Protein AF-A0A077WTU3-F1 (afdb_monomer_lite)

Structure (mmCIF, N/CA/C/O backbone):
data_AF-A0A077WTU3-F1
#
_entry.id   AF-A0A077WTU3-F1
#
loop_
_atom_site.group_PDB
_atom_site.id
_atom_site.type_symbol
_atom_site.label_atom_id
_atom_site.label_alt_id
_atom_site.label_comp_id
_atom_site.label_asym_id
_atom_site.label_entity_id
_atom_site.label_seq_id
_atom_site.pdbx_PDB_ins_code
_atom_site.Cartn_x
_atom_site.Cartn_y
_atom_site.Cartn_z
_atom_site.occupancy
_atom_site.B_iso_or_equiv
_atom_site.auth_seq_id
_atom_site.auth_comp_id
_atom_site.auth_asym_id
_atom_site.auth_atom_id
_atom_site.pdbx_PDB_model_num
ATOM 1 N N . MET A 1 1 ? -2.342 6.480 -42.830 1.00 43.94 1 MET A N 1
ATOM 2 C CA . MET A 1 1 ? -1.397 6.776 -41.730 1.00 43.94 1 MET A CA 1
ATOM 3 C C . MET A 1 1 ? -1.145 5.482 -40.971 1.00 43.94 1 MET A C 1
ATOM 5 O O . MET A 1 1 ? -2.032 5.030 -40.263 1.00 43.94 1 MET A O 1
ATOM 9 N N . SER A 1 2 ? -0.005 4.825 -41.195 1.00 54.41 2 SER A N 1
ATOM 10 C CA . SER A 1 2 ? 0.305 3.543 -40.547 1.00 54.41 2 SER A CA 1
ATOM 11 C C . SER A 1 2 ? 0.684 3.777 -39.085 1.00 54.41 2 SER A C 1
ATOM 13 O O . SER A 1 2 ? 1.668 4.463 -38.807 1.00 54.41 2 SER A O 1
ATOM 15 N N . LEU A 1 3 ? -0.105 3.230 -38.160 1.00 57.56 3 LEU A N 1
ATOM 16 C CA . LEU A 1 3 ? 0.171 3.281 -36.726 1.00 57.56 3 LEU A CA 1
ATOM 17 C C . LEU A 1 3 ? 1.366 2.369 -36.426 1.00 57.56 3 LEU A C 1
ATOM 19 O O . LEU A 1 3 ? 1.263 1.147 -36.472 1.00 57.56 3 LEU A O 1
ATOM 23 N N . PHE A 1 4 ? 2.525 2.971 -36.178 1.00 65.00 4 PHE A N 1
ATOM 24 C CA . PHE A 1 4 ? 3.709 2.260 -35.713 1.00 65.00 4 PHE A CA 1
ATOM 25 C C . PHE A 1 4 ? 3.570 2.020 -34.207 1.00 65.00 4 PHE A C 1
ATOM 27 O O . PHE A 1 4 ? 3.532 2.980 -33.440 1.00 65.00 4 PHE A O 1
ATOM 34 N N . SER A 1 5 ? 3.472 0.756 -33.791 1.00 71.25 5 SER A N 1
ATOM 35 C CA . SER A 1 5 ? 3.460 0.374 -32.377 1.00 71.25 5 SER A CA 1
ATOM 36 C C . SER A 1 5 ? 4.864 -0.040 -31.954 1.00 71.25 5 SER A C 1
ATOM 38 O O . SER A 1 5 ? 5.434 -0.969 -32.524 1.00 71.25 5 SER A O 1
ATOM 40 N N . VAL A 1 6 ? 5.423 0.649 -30.961 1.00 79.06 6 VAL A N 1
ATOM 41 C CA . VAL A 1 6 ? 6.730 0.309 -30.388 1.00 79.06 6 VAL A CA 1
ATOM 42 C C . VAL A 1 6 ? 6.530 -0.783 -29.334 1.00 79.06 6 VAL A C 1
ATOM 44 O O . VAL A 1 6 ? 5.733 -0.575 -28.418 1.00 79.06 6 VAL A O 1
ATOM 47 N N . PRO A 1 7 ? 7.212 -1.937 -29.431 1.00 86.25 7 PRO A N 1
ATOM 48 C CA . PRO A 1 7 ? 7.103 -2.977 -28.417 1.00 86.25 7 PRO A CA 1
ATOM 49 C C . PRO A 1 7 ? 7.772 -2.539 -27.111 1.00 86.25 7 PRO A C 1
ATOM 51 O O . PRO A 1 7 ? 8.834 -1.915 -27.117 1.00 86.25 7 PRO A O 1
ATOM 54 N N . THR A 1 8 ? 7.164 -2.880 -25.980 1.00 88.44 8 THR A N 1
ATOM 55 C CA . THR A 1 8 ? 7.734 -2.663 -24.647 1.00 88.44 8 THR A CA 1
ATOM 56 C C . THR A 1 8 ? 8.469 -3.915 -24.170 1.00 88.44 8 THR A C 1
ATOM 58 O O . THR A 1 8 ? 8.041 -5.041 -24.421 1.00 88.44 8 THR A O 1
ATOM 61 N N . CYS A 1 9 ? 9.605 -3.732 -23.495 1.00 88.62 9 CYS A N 1
ATOM 62 C CA . CYS A 1 9 ? 10.358 -4.836 -22.902 1.00 88.62 9 CYS A CA 1
ATOM 63 C C . CYS A 1 9 ? 9.661 -5.336 -21.622 1.00 88.62 9 CYS A C 1
ATOM 65 O O . CYS A 1 9 ? 9.360 -4.514 -20.760 1.00 88.62 9 CYS A O 1
ATOM 67 N N . PRO A 1 10 ? 9.466 -6.651 -21.418 1.00 85.19 10 PRO A N 1
ATOM 68 C CA . PRO A 1 10 ? 8.854 -7.173 -20.193 1.00 85.19 10 PRO A CA 1
ATOM 69 C C . PRO A 1 10 ? 9.771 -7.130 -18.956 1.00 85.19 10 PRO A C 1
ATOM 71 O O . PRO A 1 10 ? 9.288 -7.339 -17.850 1.00 85.19 10 PRO A O 1
ATOM 74 N N . ILE A 1 11 ? 11.079 -6.888 -19.121 1.00 85.81 11 ILE A N 1
ATOM 75 C CA . ILE A 1 11 ? 12.059 -6.882 -18.016 1.00 85.81 11 ILE A CA 1
ATOM 76 C C . ILE A 1 11 ? 12.239 -5.469 -17.453 1.00 85.81 11 ILE A C 1
ATOM 78 O O . ILE A 1 11 ? 12.116 -5.249 -16.252 1.00 85.81 11 ILE A O 1
ATOM 82 N N . CYS A 1 12 ? 12.522 -4.500 -18.326 1.00 85.00 12 CYS A N 1
ATOM 83 C CA . CYS A 1 12 ? 12.788 -3.115 -17.929 1.00 85.00 12 CYS A CA 1
ATOM 84 C C . CYS A 1 12 ? 11.605 -2.164 -18.170 1.00 85.00 12 CYS A C 1
ATOM 86 O O . CYS A 1 12 ? 11.708 -0.985 -17.839 1.00 85.00 12 CYS A O 1
ATOM 88 N N . GLU A 1 13 ? 10.504 -2.650 -18.761 1.00 84.69 13 GLU A N 1
ATOM 89 C CA . GLU A 1 13 ? 9.294 -1.882 -19.113 1.00 84.69 13 GLU A CA 1
ATOM 90 C C . GLU A 1 13 ? 9.546 -0.672 -20.034 1.00 84.69 13 GLU A C 1
ATOM 92 O O . GLU A 1 13 ? 8.662 0.158 -20.249 1.00 84.69 13 GLU A O 1
ATOM 97 N N . GLN A 1 14 ? 10.740 -0.566 -20.622 1.00 83.56 14 GLN A N 1
ATOM 98 C CA . GLN A 1 14 ? 11.098 0.515 -21.535 1.00 83.56 14 GLN A CA 1
ATOM 99 C C . GLN A 1 14 ? 10.684 0.164 -22.976 1.00 83.56 14 GLN A C 1
ATOM 101 O O . GLN A 1 14 ? 10.729 -1.011 -23.365 1.00 83.56 14 GLN A O 1
ATOM 106 N N . PRO A 1 15 ? 10.285 1.157 -23.792 1.00 87.56 15 PRO A N 1
ATOM 107 C CA . PRO A 1 15 ? 10.050 0.947 -25.216 1.00 87.56 15 PRO A CA 1
ATOM 108 C C . PRO A 1 15 ? 11.350 0.508 -25.897 1.00 87.56 15 PRO A C 1
ATOM 110 O O . PRO A 1 15 ? 12.384 1.161 -25.751 1.00 87.56 15 PRO A O 1
ATOM 113 N N . VAL A 1 16 ? 11.302 -0.594 -26.644 1.00 87.81 16 VAL A N 1
ATOM 114 C CA . VAL A 1 16 ? 12.466 -1.140 -27.346 1.00 87.81 16 VAL A CA 1
ATOM 115 C C . VAL A 1 16 ? 12.524 -0.554 -28.759 1.00 87.81 16 VAL A C 1
ATOM 117 O O . VAL A 1 16 ? 11.663 -0.872 -29.585 1.00 87.81 16 VAL A O 1
ATOM 120 N N . PRO A 1 17 ? 13.520 0.292 -29.081 1.00 81.19 17 PRO A N 1
ATOM 121 C CA . PRO A 1 17 ? 13.674 0.826 -30.425 1.00 81.19 17 PRO A CA 1
ATOM 122 C C . PRO A 1 17 ? 14.116 -0.271 -31.403 1.00 81.19 17 PRO A C 1
ATOM 124 O O . PRO A 1 17 ? 15.020 -1.060 -31.121 1.00 81.19 17 PRO A O 1
ATOM 127 N N . GLY A 1 18 ? 13.493 -0.298 -32.580 1.00 79.88 18 GLY A N 1
ATOM 128 C CA . GLY A 1 18 ? 13.812 -1.238 -33.651 1.00 79.88 18 GLY A CA 1
ATOM 129 C C . GLY A 1 18 ? 13.461 -0.683 -35.037 1.00 79.88 18 GLY A C 1
ATOM 130 O O . GLY A 1 18 ? 12.629 0.224 -35.145 1.00 79.88 18 GLY A O 1
ATOM 131 N N . PRO A 1 19 ? 14.104 -1.183 -36.106 1.00 79.00 19 PRO A N 1
ATOM 132 C CA . PRO A 1 19 ? 13.828 -0.765 -37.475 1.00 79.00 19 PRO A CA 1
ATOM 133 C C . PRO A 1 19 ? 12.409 -1.145 -37.921 1.00 79.00 19 PRO A C 1
ATOM 135 O O . PRO A 1 19 ? 11.839 -2.156 -37.508 1.00 79.00 19 PRO A O 1
ATOM 138 N N . ARG A 1 20 ? 11.838 -0.324 -38.808 1.00 75.06 20 ARG A N 1
ATOM 139 C CA . ARG A 1 20 ? 10.500 -0.543 -39.373 1.00 75.06 20 ARG A CA 1
ATOM 140 C C . ARG A 1 20 ? 10.483 -1.818 -40.220 1.00 75.06 20 ARG A C 1
ATOM 142 O O . ARG A 1 20 ? 11.308 -1.965 -41.113 1.00 75.06 20 ARG A O 1
ATOM 149 N N . GLY A 1 21 ? 9.529 -2.708 -39.946 1.00 76.69 21 GLY A N 1
ATOM 150 C CA . GLY A 1 21 ? 9.368 -3.983 -40.656 1.00 76.69 21 GLY A CA 1
ATOM 151 C C . GLY A 1 21 ? 10.125 -5.167 -40.044 1.00 76.69 21 GLY A C 1
ATOM 152 O O . GLY A 1 21 ? 9.953 -6.285 -40.517 1.00 76.69 21 GLY A O 1
ATOM 153 N N . GLN A 1 22 ? 10.922 -4.961 -38.990 1.00 81.69 22 GLN A N 1
ATOM 154 C CA . GLN A 1 22 ? 11.506 -6.063 -38.223 1.00 81.69 22 GLN A CA 1
ATOM 155 C C . GLN A 1 22 ? 10.508 -6.583 -37.184 1.00 81.69 22 GLN A C 1
ATOM 157 O O . GLN A 1 22 ? 9.803 -5.798 -36.548 1.00 81.69 22 GLN A O 1
ATOM 162 N N . ASP A 1 23 ? 10.476 -7.904 -36.997 1.00 85.56 23 ASP A N 1
ATOM 163 C CA . ASP A 1 23 ? 9.608 -8.530 -36.003 1.00 85.56 23 ASP A CA 1
ATOM 164 C C . ASP A 1 23 ? 9.912 -7.997 -34.584 1.00 85.56 23 ASP A C 1
ATOM 166 O O . ASP A 1 23 ? 11.087 -7.930 -34.182 1.00 85.56 23 ASP A O 1
ATOM 170 N N . PRO A 1 24 ? 8.879 -7.618 -33.808 1.00 85.00 24 PRO A N 1
ATOM 171 C CA . PRO A 1 24 ? 9.036 -7.125 -32.446 1.00 85.00 24 PRO A CA 1
ATOM 172 C C . PRO A 1 24 ? 9.834 -8.062 -31.537 1.00 85.00 24 PRO A C 1
ATOM 174 O O . PRO A 1 24 ? 10.658 -7.578 -30.756 1.00 85.00 24 PRO A O 1
ATOM 177 N N . ASN A 1 25 ? 9.662 -9.384 -31.662 1.00 87.81 25 ASN A N 1
ATOM 178 C CA . ASN A 1 25 ? 10.362 -10.342 -30.807 1.00 87.81 25 ASN A CA 1
ATOM 179 C C . ASN A 1 25 ? 11.865 -10.312 -31.061 1.00 87.81 25 ASN A C 1
ATOM 181 O O . ASN A 1 25 ? 12.637 -10.440 -30.118 1.00 87.81 25 ASN A O 1
ATOM 185 N N . ILE A 1 26 ? 12.301 -10.087 -32.303 1.00 89.25 26 ILE A N 1
ATOM 186 C CA . ILE A 1 26 ? 13.730 -9.989 -32.629 1.00 89.25 26 ILE A CA 1
ATOM 187 C C . ILE A 1 26 ? 14.345 -8.752 -31.966 1.00 89.25 26 ILE A C 1
ATOM 189 O O . ILE A 1 26 ? 15.428 -8.838 -31.384 1.00 89.25 26 ILE A O 1
ATOM 193 N N . SER A 1 27 ? 13.662 -7.604 -32.027 1.00 87.81 27 SER A N 1
ATOM 194 C CA . SER A 1 27 ? 14.150 -6.367 -31.399 1.00 87.81 27 SER A CA 1
ATOM 195 C C . SER A 1 27 ? 14.196 -6.482 -29.874 1.00 87.81 27 SER A C 1
ATOM 197 O O . SER A 1 27 ? 15.205 -6.117 -29.270 1.00 87.81 27 SER A O 1
ATOM 199 N N . VAL A 1 28 ? 13.152 -7.049 -29.260 1.00 88.75 28 VAL A N 1
ATOM 200 C CA . VAL A 1 28 ? 13.091 -7.281 -27.808 1.00 88.75 28 VAL A CA 1
ATOM 201 C C . VAL A 1 28 ? 14.134 -8.313 -27.370 1.00 88.75 28 VAL A C 1
ATOM 203 O O . VAL A 1 28 ? 14.860 -8.062 -26.415 1.00 88.75 28 VAL A O 1
ATOM 206 N N . ASN A 1 29 ? 14.298 -9.426 -28.089 1.00 90.69 29 ASN A N 1
ATOM 207 C CA . ASN A 1 29 ? 15.287 -10.453 -27.750 1.00 90.69 29 ASN A CA 1
ATOM 208 C C . ASN A 1 29 ? 16.721 -9.911 -27.847 1.00 90.69 29 ASN A C 1
ATOM 210 O O . ASN A 1 29 ? 17.523 -10.098 -26.936 1.00 90.69 29 ASN A O 1
ATOM 214 N N . ARG A 1 30 ? 17.030 -9.139 -28.898 1.00 90.44 30 ARG A N 1
ATOM 215 C CA . ARG A 1 30 ? 18.326 -8.458 -29.023 1.00 90.44 30 ARG A CA 1
ATOM 216 C C . ARG A 1 30 ? 18.561 -7.473 -27.880 1.00 90.44 30 ARG A C 1
ATOM 218 O O . ARG A 1 30 ? 19.676 -7.400 -27.374 1.00 90.44 30 ARG A O 1
ATOM 225 N N . HIS A 1 31 ? 17.541 -6.724 -27.471 1.00 90.00 31 HIS A N 1
ATOM 226 C CA . HIS A 1 31 ? 17.633 -5.831 -26.318 1.00 90.00 31 HIS A CA 1
ATOM 227 C C . HIS A 1 31 ? 17.915 -6.599 -25.016 1.00 90.00 31 HIS A C 1
ATOM 229 O O . HIS A 1 31 ? 18.786 -6.191 -24.253 1.00 90.00 31 HIS A O 1
ATOM 235 N N . ILE A 1 32 ? 17.245 -7.736 -24.796 1.00 88.31 32 ILE A N 1
ATOM 236 C CA . ILE A 1 32 ? 17.466 -8.609 -23.632 1.00 88.31 32 ILE A CA 1
ATOM 237 C C . ILE A 1 32 ? 18.897 -9.167 -23.626 1.00 88.31 32 ILE A C 1
ATOM 239 O O . ILE A 1 32 ? 19.577 -9.099 -22.605 1.00 88.31 32 ILE A O 1
ATOM 243 N N . GLN A 1 33 ? 19.385 -9.647 -24.774 1.00 89.38 33 GLN A N 1
ATOM 244 C CA . GLN A 1 33 ? 20.739 -10.194 -24.924 1.00 89.38 33 GLN A CA 1
ATOM 245 C C . GLN A 1 33 ? 21.849 -9.141 -24.755 1.00 89.38 33 GLN A C 1
ATOM 247 O O . GLN A 1 33 ? 22.948 -9.477 -24.323 1.00 89.38 33 GLN A O 1
ATOM 252 N N . ASN A 1 34 ? 21.580 -7.867 -25.063 1.00 83.94 34 ASN A N 1
ATOM 253 C CA . ASN A 1 34 ? 22.550 -6.770 -24.960 1.00 83.94 34 ASN A CA 1
ATOM 254 C C . ASN A 1 34 ? 22.458 -6.023 -23.619 1.00 83.94 34 ASN A C 1
ATOM 256 O O . ASN A 1 34 ? 22.381 -4.796 -23.604 1.00 83.94 34 ASN A O 1
ATOM 260 N N . ASN A 1 35 ? 22.484 -6.753 -22.499 1.00 78.88 35 ASN A N 1
ATOM 261 C CA . ASN A 1 35 ? 22.415 -6.188 -21.144 1.00 78.88 35 ASN A CA 1
ATOM 262 C C . ASN A 1 35 ? 21.250 -5.196 -20.987 1.00 78.88 35 ASN A C 1
ATOM 264 O O . ASN A 1 35 ? 21.460 -4.009 -20.719 1.00 78.88 35 ASN A O 1
ATOM 268 N N . CYS A 1 36 ? 20.021 -5.687 -21.187 1.00 83.06 36 CYS A N 1
ATOM 269 C CA . CYS A 1 36 ? 18.802 -4.944 -20.874 1.00 83.06 36 CYS A CA 1
ATOM 270 C C . CYS A 1 36 ? 18.964 -4.253 -19.514 1.00 83.06 36 CYS A C 1
ATOM 272 O O . CYS A 1 36 ? 19.234 -4.900 -18.509 1.00 83.06 36 CYS A O 1
ATOM 274 N N . ASN A 1 37 ? 18.882 -2.921 -19.503 1.00 70.81 37 ASN A N 1
ATOM 275 C CA . ASN A 1 37 ? 19.260 -2.122 -18.345 1.00 70.81 37 ASN A CA 1
ATOM 276 C C . ASN A 1 37 ? 18.254 -2.401 -17.210 1.00 70.81 37 ASN A C 1
ATOM 278 O O . ASN A 1 37 ? 17.159 -1.843 -17.205 1.00 70.81 37 ASN A O 1
ATOM 282 N N . ASP A 1 38 ? 18.615 -3.260 -16.250 1.00 62.50 38 ASP A N 1
ATOM 283 C CA . ASP A 1 38 ? 17.761 -3.737 -15.139 1.00 62.50 38 ASP A CA 1
ATOM 284 C C . ASP A 1 38 ? 17.287 -2.628 -14.184 1.00 62.50 38 ASP A C 1
ATOM 286 O O . ASP A 1 38 ? 16.630 -2.859 -13.168 1.00 62.50 38 ASP A O 1
ATOM 290 N N . LYS A 1 39 ? 17.651 -1.381 -14.463 1.00 61.84 39 LYS A N 1
ATOM 291 C CA . LYS A 1 39 ? 17.470 -0.260 -13.556 1.00 61.84 39 LYS A CA 1
ATOM 292 C C . LYS A 1 39 ? 16.151 0.439 -13.826 1.00 61.84 39 LYS A C 1
ATOM 294 O O . LYS A 1 39 ? 16.114 1.646 -14.053 1.00 61.84 39 LYS A O 1
ATOM 299 N N . LYS A 1 40 ? 15.046 -0.284 -13.631 1.00 58.38 40 LYS A N 1
ATOM 300 C CA . LYS A 1 40 ? 13.916 0.372 -12.977 1.00 58.38 40 LYS A CA 1
ATOM 301 C C . LYS A 1 40 ? 14.423 0.668 -11.570 1.00 58.38 40 LYS A C 1
ATOM 303 O O . LYS A 1 40 ? 14.518 -0.234 -10.739 1.00 58.38 40 LYS A O 1
ATOM 308 N N . GLN A 1 41 ? 14.857 1.908 -11.325 1.00 56.03 41 GLN A N 1
ATOM 309 C CA . GLN A 1 41 ? 15.062 2.417 -9.971 1.00 56.03 41 GLN A CA 1
ATOM 310 C C . GLN A 1 41 ? 13.702 2.355 -9.273 1.00 56.03 41 GLN A C 1
ATOM 312 O O . GLN A 1 41 ? 12.967 3.332 -9.189 1.00 56.03 41 GLN A O 1
ATOM 317 N N . THR A 1 42 ? 13.332 1.157 -8.827 1.00 56.88 42 THR A N 1
ATOM 318 C CA . THR A 1 42 ? 12.261 0.952 -7.873 1.00 56.88 42 THR A CA 1
ATOM 319 C C . THR A 1 42 ? 12.689 1.793 -6.693 1.00 56.88 42 THR A C 1
ATOM 321 O O . THR A 1 42 ? 13.779 1.555 -6.164 1.00 56.88 42 THR A O 1
ATOM 324 N N . ALA A 1 43 ? 11.909 2.834 -6.381 1.00 60.97 43 ALA A N 1
ATOM 325 C CA . ALA A 1 43 ? 12.152 3.710 -5.245 1.00 60.97 43 ALA A CA 1
ATOM 326 C C . ALA A 1 43 ? 12.609 2.823 -4.091 1.00 60.97 43 ALA A C 1
ATOM 328 O O . ALA A 1 43 ? 11.897 1.894 -3.708 1.00 60.97 43 ALA A O 1
ATOM 329 N N . SER A 1 44 ? 13.867 2.982 -3.679 1.00 65.56 44 SER A N 1
ATOM 330 C CA . SER A 1 44 ? 14.506 2.011 -2.806 1.00 65.56 44 SER A CA 1
ATOM 331 C C . SER A 1 44 ? 13.689 1.953 -1.527 1.00 65.56 44 SER A C 1
ATOM 333 O O . SER A 1 44 ? 13.665 2.930 -0.777 1.00 65.56 44 SER A O 1
ATOM 335 N N . ASN A 1 45 ? 12.987 0.841 -1.310 1.00 80.25 45 ASN A N 1
ATOM 336 C CA . ASN A 1 45 ? 12.185 0.634 -0.116 1.00 80.25 45 ASN A CA 1
ATOM 337 C C . ASN A 1 45 ? 13.168 0.470 1.044 1.00 80.25 45 ASN A C 1
ATOM 339 O O . ASN A 1 45 ? 13.613 -0.633 1.336 1.00 80.25 45 ASN A O 1
ATOM 343 N N . ILE A 1 46 ? 13.605 1.576 1.636 1.00 89.12 46 ILE A N 1
ATOM 344 C CA . ILE A 1 46 ? 14.555 1.592 2.745 1.00 89.12 46 ILE A CA 1
ATOM 345 C C . ILE A 1 46 ? 13.763 1.778 4.035 1.00 89.12 46 ILE A C 1
ATOM 347 O O . ILE A 1 46 ? 12.764 2.500 4.089 1.00 89.12 46 ILE A O 1
ATOM 351 N N . CYS A 1 47 ? 14.206 1.086 5.077 1.00 92.19 47 CYS A N 1
ATOM 352 C CA . CYS A 1 47 ? 13.677 1.263 6.417 1.00 92.19 47 CYS A CA 1
ATOM 353 C C . CYS A 1 47 ? 13.852 2.720 6.884 1.00 92.19 47 CYS A C 1
ATOM 355 O O . CYS A 1 47 ? 14.957 3.248 6.866 1.00 92.19 47 CYS A O 1
ATOM 357 N N . HIS A 1 48 ? 12.779 3.357 7.352 1.00 91.25 48 HIS A N 1
ATOM 358 C CA . HIS A 1 48 ? 12.818 4.732 7.869 1.00 91.25 48 HIS A CA 1
ATOM 359 C C . HIS A 1 48 ? 13.325 4.834 9.320 1.00 91.25 48 HIS A C 1
ATOM 361 O O . HIS A 1 48 ? 13.388 5.928 9.881 1.00 91.25 48 HIS A O 1
ATOM 367 N N . GLN A 1 49 ? 13.684 3.712 9.953 1.00 91.75 49 GLN A N 1
ATOM 368 C CA . GLN A 1 49 ? 14.208 3.707 11.317 1.00 91.75 49 GLN A CA 1
ATOM 369 C C . GLN A 1 49 ? 15.634 4.269 11.355 1.00 91.75 49 GLN A C 1
ATOM 371 O O . GLN A 1 49 ? 16.499 3.861 10.576 1.00 91.75 49 GLN A O 1
ATOM 376 N N . ARG A 1 50 ? 15.906 5.171 12.306 1.00 89.75 50 ARG A N 1
ATOM 377 C CA . ARG A 1 50 ? 17.243 5.760 12.486 1.00 89.75 50 ARG A CA 1
ATOM 378 C C . ARG A 1 50 ? 18.281 4.662 12.731 1.00 89.75 50 ARG A C 1
ATOM 380 O O . ARG A 1 50 ? 18.119 3.843 13.628 1.00 89.75 50 ARG A O 1
ATOM 387 N N . GLY A 1 51 ? 19.339 4.650 11.921 1.00 90.69 51 GLY A N 1
ATOM 388 C CA . GLY A 1 51 ? 20.400 3.639 11.992 1.00 90.69 51 GLY A CA 1
ATOM 389 C C . GLY A 1 51 ? 20.087 2.318 11.276 1.00 90.69 51 GLY A C 1
ATOM 390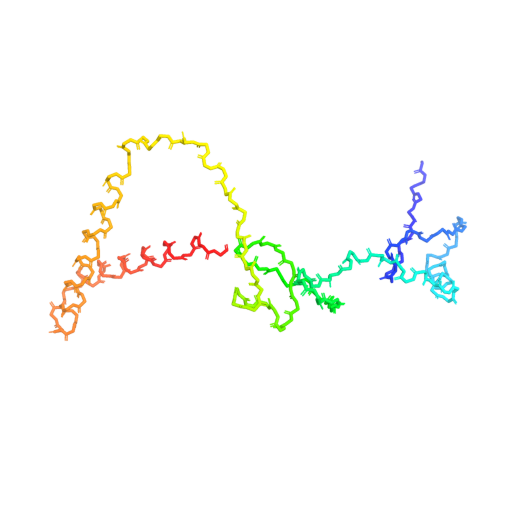 O O . GLY A 1 51 ? 20.919 1.415 11.295 1.00 90.69 51 GLY A O 1
ATOM 391 N N . CYS A 1 52 ? 18.935 2.185 10.609 1.00 90.81 52 CYS A N 1
ATOM 392 C CA . CYS A 1 52 ? 18.591 0.994 9.836 1.00 90.81 52 CYS A CA 1
ATOM 393 C C . CYS A 1 52 ? 18.596 1.287 8.330 1.00 90.81 52 CYS A C 1
ATOM 395 O O . CYS A 1 52 ? 17.684 1.916 7.815 1.00 90.81 52 CYS A O 1
ATOM 397 N N . ASN A 1 53 ? 19.573 0.746 7.599 1.00 88.56 53 ASN A N 1
ATOM 398 C CA . ASN A 1 53 ? 19.666 0.876 6.134 1.00 88.56 53 ASN A CA 1
ATOM 399 C C . ASN A 1 53 ? 19.192 -0.387 5.394 1.00 88.56 53 ASN A C 1
ATOM 401 O O . ASN A 1 53 ? 19.643 -0.690 4.289 1.00 88.56 53 ASN A O 1
ATOM 405 N N . ALA A 1 54 ? 18.311 -1.170 6.024 1.00 87.75 54 ALA A N 1
ATOM 406 C CA . ALA A 1 54 ? 17.787 -2.388 5.423 1.00 87.75 54 ALA A CA 1
ATOM 407 C C . ALA A 1 54 ? 16.943 -2.046 4.185 1.00 87.75 54 ALA A C 1
ATOM 409 O O . ALA A 1 54 ? 16.013 -1.242 4.272 1.00 87.75 54 ALA A O 1
ATOM 410 N N . LYS A 1 55 ? 17.260 -2.685 3.054 1.00 89.00 55 LYS A N 1
ATOM 411 C CA . LYS A 1 55 ? 16.457 -2.639 1.828 1.00 89.00 55 LYS A CA 1
ATOM 412 C C . LYS A 1 55 ? 15.367 -3.700 1.910 1.00 89.00 55 LYS A C 1
ATOM 414 O O . LYS A 1 55 ? 15.646 -4.869 2.166 1.00 89.00 55 LYS A O 1
ATOM 419 N N . LEU A 1 56 ? 14.132 -3.284 1.707 1.00 85.69 56 LEU A N 1
ATOM 420 C CA . LEU A 1 56 ? 12.963 -4.135 1.662 1.00 85.69 56 LEU A CA 1
ATOM 421 C C . LEU A 1 56 ? 12.693 -4.530 0.207 1.00 85.69 56 LEU A C 1
ATOM 423 O O . LEU A 1 56 ? 12.741 -3.696 -0.695 1.00 85.69 56 LEU A O 1
ATOM 427 N N . LEU A 1 57 ? 12.358 -5.800 -0.009 1.00 83.94 57 LEU A N 1
ATOM 428 C CA . LEU A 1 57 ? 11.893 -6.278 -1.315 1.00 83.94 57 LEU A CA 1
ATOM 429 C C . LEU A 1 57 ? 10.515 -5.693 -1.663 1.00 83.94 57 LEU A C 1
ATOM 431 O O . LEU A 1 57 ? 10.253 -5.361 -2.812 1.00 83.94 57 LEU A O 1
ATOM 435 N N . VAL A 1 58 ? 9.663 -5.518 -0.648 1.00 83.75 58 VAL A N 1
ATOM 436 C CA . VAL A 1 58 ? 8.308 -4.960 -0.750 1.00 83.75 58 VAL A CA 1
ATOM 437 C C . VAL A 1 58 ? 8.151 -3.863 0.311 1.00 83.75 58 VAL A C 1
ATOM 439 O O . VAL A 1 58 ? 8.563 -4.089 1.452 1.00 83.75 58 VAL A O 1
ATOM 442 N N . PRO A 1 59 ? 7.582 -2.685 -0.009 1.00 82.81 59 PRO A N 1
ATOM 443 C CA . PRO A 1 59 ? 7.319 -1.656 0.992 1.00 82.81 59 PRO A CA 1
ATOM 444 C C . PRO A 1 59 ? 6.335 -2.168 2.046 1.00 82.81 59 PRO A C 1
ATOM 446 O O . PRO A 1 59 ? 5.243 -2.625 1.722 1.00 82.81 59 PRO A O 1
ATOM 449 N N . MET A 1 60 ? 6.723 -2.065 3.317 1.00 88.94 60 MET A N 1
ATOM 450 C CA . MET A 1 60 ? 5.874 -2.404 4.460 1.00 88.94 60 MET A CA 1
ATOM 451 C C . MET A 1 60 ? 5.563 -1.123 5.229 1.00 88.94 60 MET A C 1
ATOM 453 O O . MET A 1 60 ? 6.364 -0.668 6.048 1.00 88.94 60 MET A O 1
ATOM 457 N N . ASN A 1 61 ? 4.419 -0.520 4.920 1.00 92.00 61 ASN A N 1
ATOM 458 C CA . ASN A 1 61 ? 3.995 0.767 5.463 1.00 92.00 61 ASN A CA 1
ATOM 459 C C . ASN A 1 61 ? 3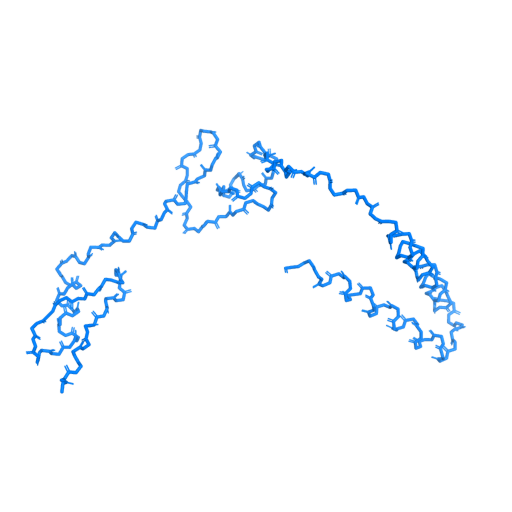.400 0.590 6.869 1.00 92.00 61 ASN A C 1
ATOM 461 O O . ASN A 1 61 ? 2.583 -0.306 7.094 1.00 92.00 61 ASN A O 1
ATOM 465 N N . CYS A 1 62 ? 3.766 1.461 7.807 1.00 92.00 62 CYS A N 1
ATOM 466 C CA . CYS A 1 62 ? 3.081 1.562 9.093 1.00 92.00 62 CYS A CA 1
ATOM 467 C C . CYS A 1 62 ? 1.713 2.241 8.909 1.00 92.00 62 CYS A C 1
ATOM 469 O O . CYS A 1 62 ? 1.624 3.276 8.248 1.00 92.00 62 CYS A O 1
ATOM 471 N N . SER A 1 63 ? 0.654 1.694 9.513 1.00 88.75 63 SER A N 1
ATOM 472 C CA . SER A 1 63 ? -0.707 2.252 9.437 1.00 88.75 63 SER A CA 1
ATOM 473 C C . SER A 1 63 ? -0.847 3.610 10.126 1.00 88.75 63 SER A C 1
ATOM 475 O O . SER A 1 63 ? -1.695 4.409 9.734 1.00 88.75 63 SER A O 1
ATOM 477 N N . ASP A 1 64 ? -0.017 3.877 11.135 1.00 89.81 64 ASP A N 1
ATOM 478 C CA . ASP A 1 64 ? -0.137 5.071 11.972 1.00 89.81 64 ASP A CA 1
ATOM 479 C C . ASP A 1 64 ? 0.657 6.256 11.412 1.00 89.81 64 ASP A C 1
ATOM 481 O O . ASP A 1 64 ? 0.148 7.376 11.357 1.00 89.81 64 ASP A O 1
ATOM 485 N N . CYS A 1 65 ? 1.901 6.020 10.978 1.00 90.56 65 CYS A N 1
ATOM 486 C CA . CYS A 1 65 ? 2.788 7.075 10.478 1.00 90.56 65 CYS A CA 1
ATOM 487 C C . CYS A 1 65 ? 3.008 7.070 8.957 1.00 90.56 65 CYS A C 1
ATOM 489 O O . CYS A 1 65 ? 3.507 8.057 8.424 1.00 90.56 65 CYS A O 1
ATOM 491 N N . GLY A 1 66 ? 2.634 6.004 8.240 1.00 88.56 66 GLY A N 1
ATOM 492 C CA . GLY A 1 66 ? 2.725 5.925 6.775 1.00 88.56 66 GLY A CA 1
ATOM 493 C C . GLY A 1 66 ? 4.124 5.652 6.204 1.00 88.56 66 GLY A C 1
ATOM 494 O O . GLY A 1 66 ? 4.255 5.454 4.996 1.00 88.56 66 GLY A O 1
ATOM 495 N N . TYR A 1 67 ? 5.167 5.598 7.038 1.00 91.06 67 TYR A N 1
ATOM 496 C CA . TYR A 1 67 ? 6.538 5.301 6.605 1.00 91.06 67 TYR A CA 1
ATOM 497 C C . TYR A 1 67 ? 6.793 3.797 6.424 1.00 91.06 67 TYR A C 1
ATOM 499 O O . TYR A 1 67 ? 6.080 2.962 6.983 1.00 91.06 67 TYR A O 1
ATOM 507 N N . SER A 1 68 ? 7.820 3.451 5.637 1.00 92.12 68 SER A N 1
ATOM 508 C CA . SER A 1 68 ? 8.208 2.057 5.359 1.00 92.12 68 SER A CA 1
ATOM 509 C C . SER A 1 68 ? 9.273 1.550 6.331 1.00 92.12 68 SER A C 1
ATOM 511 O O . SER A 1 68 ? 10.315 2.190 6.488 1.00 92.12 68 SER A O 1
ATOM 513 N N . PHE A 1 69 ? 9.060 0.371 6.922 1.00 93.31 69 PHE A N 1
ATOM 514 C CA . PHE A 1 69 ? 9.975 -0.234 7.899 1.00 93.31 69 PHE A CA 1
ATOM 515 C C . PHE A 1 69 ? 10.234 -1.712 7.611 1.00 93.31 69 PHE A C 1
ATOM 517 O O . PHE A 1 69 ? 9.342 -2.437 7.179 1.00 93.31 69 PHE A O 1
ATOM 524 N N . CYS A 1 70 ? 11.459 -2.185 7.855 1.00 93.31 70 CYS A N 1
ATOM 525 C CA . CYS A 1 70 ? 11.791 -3.600 7.6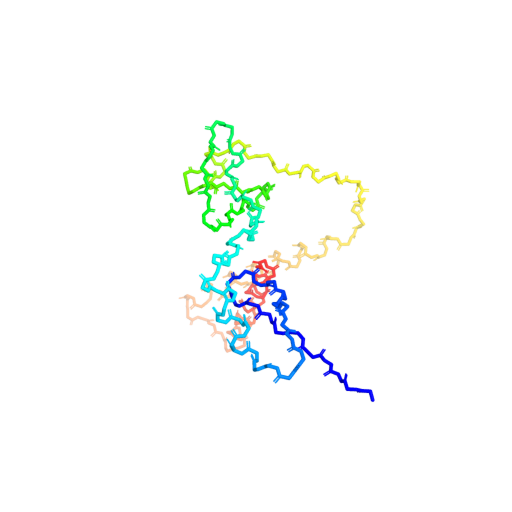77 1.00 93.31 70 CYS A CA 1
ATOM 526 C C . CYS A 1 70 ? 11.035 -4.490 8.680 1.00 93.31 70 CYS A C 1
ATOM 528 O O . CYS A 1 70 ? 10.464 -3.999 9.648 1.00 93.31 70 CYS A O 1
ATOM 530 N N . VAL A 1 71 ? 11.074 -5.814 8.492 1.00 91.25 71 VAL A N 1
ATOM 531 C CA . VAL A 1 71 ? 10.350 -6.781 9.347 1.00 91.25 71 VAL A CA 1
ATOM 532 C C . VAL A 1 71 ? 10.649 -6.590 10.840 1.00 91.25 71 VAL A C 1
ATOM 534 O O . VAL A 1 71 ? 9.741 -6.705 11.655 1.00 91.25 71 VAL A O 1
ATOM 537 N N . LYS A 1 72 ? 11.889 -6.218 11.188 1.00 92.06 72 LYS A N 1
ATOM 538 C CA . LYS A 1 72 ? 12.309 -5.948 12.574 1.00 92.06 72 LYS A CA 1
ATOM 539 C C . LYS A 1 72 ? 11.722 -4.667 13.169 1.00 92.06 72 LYS A C 1
ATOM 541 O O . LYS A 1 72 ? 11.619 -4.575 14.377 1.00 92.06 72 LYS A O 1
ATOM 546 N N . HIS A 1 73 ? 11.371 -3.688 12.337 1.00 93.06 73 HIS A N 1
ATOM 547 C CA . HIS A 1 73 ? 10.889 -2.376 12.778 1.00 93.06 73 HIS A CA 1
ATOM 548 C C . HIS A 1 73 ? 9.447 -2.099 12.341 1.00 93.06 73 HIS A C 1
ATOM 550 O O . HIS A 1 73 ? 8.991 -0.962 12.390 1.00 93.06 73 HIS A O 1
ATOM 556 N N . ARG A 1 74 ? 8.712 -3.120 11.879 1.00 92.31 74 ARG A N 1
ATOM 557 C CA . ARG A 1 74 ? 7.348 -2.950 11.361 1.00 92.31 74 ARG A CA 1
ATOM 558 C C . ARG A 1 74 ? 6.364 -2.527 12.450 1.00 92.31 74 ARG A C 1
ATOM 560 O O . ARG A 1 74 ? 5.392 -1.840 12.145 1.00 92.31 74 ARG A O 1
ATOM 567 N N . LEU A 1 75 ? 6.581 -2.954 13.693 1.00 91.81 75 LEU A N 1
ATOM 568 C CA . LEU A 1 75 ? 5.673 -2.637 14.786 1.00 91.81 75 LEU A CA 1
ATOM 569 C C . LEU A 1 75 ? 5.937 -1.224 15.331 1.00 91.81 75 LEU A C 1
ATOM 571 O O . LEU A 1 75 ? 7.098 -0.821 15.402 1.00 91.81 75 LEU A O 1
ATOM 575 N N . PRO A 1 76 ? 4.897 -0.503 15.794 1.00 89.44 76 PRO A N 1
ATOM 576 C CA . PRO A 1 76 ? 5.028 0.840 16.376 1.00 89.44 76 PRO A CA 1
ATOM 577 C C . PRO A 1 76 ? 5.915 0.939 17.623 1.00 89.44 76 PRO A C 1
ATOM 579 O O . PRO A 1 76 ? 6.234 2.042 18.046 1.00 89.44 76 PRO A O 1
ATOM 582 N N . VAL A 1 77 ? 6.268 -0.191 18.244 1.00 89.56 77 VAL A N 1
ATOM 583 C CA . VAL A 1 77 ? 7.181 -0.242 19.398 1.00 89.56 77 VAL A CA 1
ATOM 584 C C . VAL A 1 77 ? 8.651 -0.261 18.977 1.00 89.56 77 VAL A C 1
ATOM 586 O O . VAL A 1 77 ? 9.506 0.211 19.720 1.00 89.56 77 VAL A O 1
ATOM 589 N N . ASP A 1 78 ? 8.939 -0.771 17.778 1.00 89.94 78 ASP A N 1
ATOM 590 C CA . ASP A 1 78 ? 10.298 -0.966 17.261 1.00 89.94 78 ASP A CA 1
ATOM 591 C C . ASP A 1 78 ? 10.776 0.208 16.398 1.00 89.94 78 ASP A C 1
ATOM 593 O O . ASP A 1 78 ? 11.967 0.354 16.118 1.00 89.94 78 ASP A O 1
ATOM 597 N N . HIS A 1 79 ? 9.852 1.069 15.976 1.00 89.25 79 HIS A N 1
ATOM 598 C CA . HIS A 1 79 ? 10.171 2.374 15.421 1.00 89.25 79 HIS A CA 1
ATOM 599 C C . HIS A 1 79 ? 9.513 3.451 16.270 1.00 89.25 79 HIS A C 1
ATOM 601 O O . HIS A 1 79 ? 8.405 3.259 16.750 1.00 89.25 79 HIS A O 1
ATOM 607 N N . SER A 1 80 ? 10.174 4.593 16.466 1.00 87.12 80 SER A N 1
ATOM 608 C CA . SER A 1 80 ? 9.604 5.726 17.209 1.00 87.12 80 SER A CA 1
ATOM 609 C C . SER A 1 80 ? 8.441 6.339 16.416 1.00 87.12 80 SER A C 1
ATOM 611 O O . SER A 1 80 ? 8.604 7.346 15.727 1.00 87.12 80 SER A O 1
ATOM 613 N N . CYS A 1 81 ? 7.283 5.677 16.446 1.00 90.44 81 CYS A N 1
ATOM 614 C CA . CYS A 1 81 ? 6.159 5.952 15.568 1.00 90.44 81 CYS A CA 1
ATOM 615 C C . CYS A 1 81 ? 5.546 7.313 15.889 1.00 90.44 81 CYS A C 1
ATOM 617 O O . CYS A 1 81 ? 4.910 7.500 16.925 1.00 90.44 81 CYS A O 1
ATOM 619 N N . GLN A 1 82 ? 5.716 8.261 14.970 1.00 87.25 82 GLN A N 1
ATOM 620 C CA . GLN A 1 82 ? 5.132 9.588 15.075 1.00 87.25 82 GLN A CA 1
ATOM 621 C C . GLN A 1 82 ? 4.049 9.735 14.000 1.00 87.25 82 GLN A C 1
ATOM 623 O O . GLN A 1 82 ? 4.380 9.962 12.833 1.00 87.25 82 GLN A O 1
ATOM 628 N N . PRO A 1 83 ? 2.757 9.575 14.350 1.00 81.38 83 PRO A N 1
ATOM 629 C CA . PRO A 1 83 ? 1.688 9.794 13.390 1.00 81.38 83 PRO A CA 1
ATOM 630 C C . PRO A 1 83 ? 1.718 11.261 12.937 1.00 81.38 83 PRO A C 1
ATOM 632 O O . PRO A 1 83 ? 1.967 12.148 13.766 1.00 81.38 83 PRO A O 1
ATOM 635 N N . PRO A 1 84 ? 1.471 11.553 11.646 1.00 77.00 84 PRO A N 1
ATOM 636 C CA . PRO A 1 84 ? 1.352 12.927 11.191 1.00 77.00 84 PRO A CA 1
ATOM 637 C C . PRO A 1 84 ? 0.250 13.593 12.013 1.00 77.00 84 PRO A C 1
ATOM 639 O O . PRO A 1 84 ? -0.894 13.131 12.030 1.00 77.00 84 PRO A O 1
ATOM 642 N N . GLN A 1 85 ? 0.614 14.656 12.732 1.00 69.00 85 GLN A N 1
ATOM 643 C CA . GLN A 1 85 ? -0.332 15.497 13.452 1.00 69.00 85 GLN A CA 1
ATOM 644 C C . GLN A 1 85 ? -1.307 16.025 12.403 1.00 69.00 85 GLN A C 1
ATOM 646 O O . GLN A 1 85 ? -0.982 16.927 11.630 1.00 69.00 85 GLN A O 1
ATOM 651 N N . LYS A 1 86 ? -2.484 15.404 12.300 1.00 62.94 86 LYS A N 1
ATOM 652 C CA . LYS A 1 86 ? -3.559 15.922 11.464 1.00 62.94 86 LYS A CA 1
ATOM 653 C C . LYS A 1 86 ? -3.859 17.283 12.065 1.00 62.94 86 LYS A C 1
ATOM 655 O O . LYS A 1 86 ? -4.407 17.334 13.161 1.00 62.94 86 LYS A O 1
ATOM 660 N N . ASN A 1 87 ? -3.451 18.359 11.396 1.00 55.84 87 ASN A N 1
ATOM 661 C CA . ASN A 1 87 ? -3.868 19.706 11.748 1.00 55.84 87 ASN A CA 1
ATOM 662 C C . ASN A 1 87 ? -5.391 19.708 11.631 1.00 55.84 87 ASN A C 1
ATOM 664 O O . ASN A 1 87 ? -5.959 19.902 10.557 1.00 55.84 87 ASN A O 1
ATOM 668 N N . THR A 1 88 ? -6.069 19.392 12.730 1.00 54.44 88 THR A N 1
ATOM 669 C CA . THR A 1 88 ? -7.505 19.535 12.851 1.00 54.44 88 THR A CA 1
ATOM 670 C C . THR A 1 88 ? -7.738 21.029 12.952 1.00 54.44 88 THR A C 1
ATOM 672 O O . THR A 1 88 ? -7.929 21.568 14.042 1.00 54.44 88 THR A O 1
ATOM 675 N N . SER A 1 89 ? -7.689 21.719 11.809 1.00 54.56 89 SER A N 1
ATOM 676 C CA . SER A 1 89 ? -8.396 22.979 11.649 1.00 54.56 89 SER A CA 1
ATOM 677 C C . SER A 1 89 ? -9.800 22.711 12.165 1.00 54.56 89 SER A C 1
ATOM 679 O O . SER A 1 89 ? -10.516 21.848 11.653 1.00 54.56 89 SER A O 1
ATOM 681 N N . GLN A 1 90 ? -10.101 23.352 13.285 1.00 56.28 90 GLN A N 1
ATOM 682 C CA . GLN A 1 90 ? -11.263 23.137 14.121 1.00 56.28 90 GLN A CA 1
ATOM 683 C C . GLN A 1 90 ? -12.540 23.239 13.277 1.00 56.28 90 GLN A C 1
ATOM 685 O O . GLN A 1 90 ? -13.120 24.310 13.119 1.00 56.28 90 GLN A O 1
ATOM 690 N N . LYS A 1 91 ? -13.034 22.118 12.745 1.00 51.75 91 LYS A N 1
ATOM 691 C CA . LYS A 1 91 ? -14.446 22.027 12.385 1.00 51.75 91 LYS A CA 1
ATOM 692 C C . LYS A 1 91 ? -15.201 21.860 13.694 1.00 51.75 91 LYS A C 1
ATOM 694 O O . LYS A 1 91 ? -15.239 20.771 14.263 1.00 51.75 91 LYS A O 1
ATOM 699 N N . ARG A 1 92 ? -15.758 22.978 14.175 1.00 53.28 92 ARG A N 1
ATOM 700 C CA . ARG A 1 92 ? -16.785 23.028 15.226 1.00 53.28 92 ARG A CA 1
ATOM 701 C C . ARG A 1 92 ? -17.728 21.829 15.057 1.00 53.28 92 ARG A C 1
ATOM 703 O O . ARG A 1 92 ? -18.246 21.649 13.951 1.00 53.28 92 ARG A O 1
ATOM 710 N N . PRO A 1 93 ? -17.980 21.020 16.098 1.00 50.03 93 PRO A N 1
ATOM 711 C CA . PRO A 1 93 ? -18.997 19.991 16.009 1.00 50.03 93 PRO A CA 1
ATOM 712 C C . PRO A 1 93 ? -20.347 20.694 15.846 1.00 50.03 93 PRO A C 1
ATOM 714 O O . PRO A 1 93 ? -20.841 21.347 16.763 1.00 50.03 93 PRO A O 1
ATOM 717 N N . THR A 1 94 ? -20.940 20.598 14.658 1.00 52.72 94 THR A N 1
ATOM 718 C CA . THR A 1 94 ? -22.361 20.888 14.492 1.00 52.72 94 THR A CA 1
ATOM 719 C C . THR A 1 94 ? -23.137 19.829 15.278 1.00 52.72 94 THR A C 1
ATOM 721 O O . THR A 1 94 ? -22.781 18.649 15.290 1.00 52.72 94 THR A O 1
ATOM 724 N N . ALA A 1 95 ? -24.157 20.268 16.012 1.00 51.31 95 ALA A N 1
ATOM 725 C CA . ALA A 1 95 ? -24.902 19.512 17.018 1.00 51.31 95 ALA A CA 1
ATOM 726 C C . ALA A 1 95 ? -25.808 18.395 16.443 1.00 51.31 95 ALA A C 1
ATOM 728 O O . ALA A 1 95 ? -26.976 18.288 16.801 1.00 51.31 95 ALA A O 1
ATOM 729 N N . SER A 1 96 ? -25.291 17.545 15.552 1.00 53.19 96 SER A N 1
ATOM 730 C CA . SER A 1 96 ? -26.030 16.448 14.903 1.00 53.19 96 SER A CA 1
ATOM 731 C C . SER A 1 96 ? -25.556 15.045 15.318 1.00 53.19 96 SER A C 1
ATOM 733 O O . SER A 1 96 ? -26.180 14.044 14.964 1.00 53.19 96 SER A O 1
ATOM 735 N N . SER A 1 97 ? -24.494 14.929 16.124 1.00 53.22 97 SER A N 1
ATOM 736 C CA . SER A 1 97 ? -23.923 13.643 16.565 1.00 53.22 97 SER A CA 1
ATOM 737 C C . SER A 1 97 ? -24.599 13.022 17.801 1.00 53.22 97 SER A C 1
ATOM 739 O O . SER A 1 97 ? -24.391 11.838 18.091 1.00 53.22 97 SER A O 1
ATOM 741 N N . SER A 1 98 ? -25.466 13.760 18.502 1.00 54.19 98 SER A N 1
ATOM 742 C CA . SER A 1 98 ? -26.158 13.275 19.710 1.00 54.19 98 SER A CA 1
ATOM 743 C C . SER A 1 98 ? -27.160 12.148 19.423 1.00 54.19 98 SER A C 1
ATOM 745 O O . SER A 1 98 ? -27.294 11.217 20.221 1.00 54.19 98 SER A O 1
ATOM 747 N N . SER A 1 99 ? -27.818 12.170 18.261 1.00 57.25 99 SER A N 1
ATOM 748 C CA . SER A 1 99 ? -28.861 11.195 17.908 1.00 57.25 99 SER A CA 1
ATOM 749 C C . SER A 1 99 ? -28.290 9.812 17.570 1.00 57.25 99 SER A C 1
ATOM 751 O O . SER A 1 99 ? -28.892 8.791 17.903 1.00 57.25 99 SER A O 1
ATOM 753 N N . LYS A 1 100 ? -27.088 9.751 16.978 1.00 57.75 100 LYS A N 1
ATOM 754 C CA . LYS A 1 100 ? -26.433 8.485 16.594 1.00 57.75 100 LYS A CA 1
ATOM 755 C C . LYS A 1 100 ? -25.880 7.722 17.804 1.00 57.75 100 LYS A C 1
ATOM 757 O O . LYS A 1 100 ? -26.049 6.507 17.878 1.00 57.75 100 LYS A O 1
ATOM 762 N N . ARG A 1 101 ? -25.302 8.424 18.794 1.00 58.47 101 ARG A N 1
ATOM 763 C CA . ARG A 1 101 ? -24.799 7.799 20.040 1.00 58.47 101 ARG A CA 1
ATOM 764 C C . ARG A 1 101 ? -25.926 7.250 20.922 1.00 58.47 101 ARG A C 1
ATOM 766 O O . ARG A 1 101 ? -25.755 6.182 21.502 1.00 58.47 101 ARG A O 1
ATOM 773 N N . ARG A 1 102 ? -27.077 7.934 21.008 1.00 60.59 102 ARG A N 1
ATOM 774 C CA . ARG A 1 102 ? -28.247 7.431 21.761 1.00 60.59 102 ARG A CA 1
ATOM 775 C C . ARG A 1 102 ? -28.847 6.174 21.119 1.00 60.59 102 ARG A C 1
ATOM 777 O O . ARG A 1 102 ? -29.128 5.217 21.831 1.00 60.59 102 ARG A O 1
ATOM 784 N N . ASN A 1 103 ? -28.950 6.142 19.789 1.00 71.06 103 ASN A N 1
ATOM 785 C CA . ASN A 1 103 ? -29.501 5.000 19.049 1.00 71.06 103 ASN A CA 1
ATOM 786 C C . ASN A 1 103 ? -28.600 3.747 19.145 1.00 71.06 103 ASN A C 1
ATOM 788 O O . ASN A 1 103 ? -29.100 2.642 19.331 1.00 71.06 103 ASN A O 1
ATOM 792 N N . SER A 1 104 ? -27.270 3.919 19.121 1.00 75.88 104 SER A N 1
ATOM 793 C CA . SER A 1 104 ? -26.317 2.807 19.291 1.00 75.88 104 SER A CA 1
ATOM 794 C C . SER A 1 104 ? -26.434 2.140 20.666 1.00 75.88 104 SER A C 1
ATOM 796 O O . SER A 1 104 ? -26.485 0.918 20.746 1.00 75.88 104 SER A O 1
ATOM 798 N N . LYS A 1 105 ? -26.547 2.936 21.743 1.00 81.00 105 LYS A N 1
ATOM 799 C CA . LYS A 1 105 ? -26.705 2.405 23.108 1.00 81.00 105 LYS A CA 1
ATOM 800 C C . LYS A 1 105 ? -28.013 1.627 23.290 1.00 81.00 105 LYS A C 1
ATOM 802 O O . LYS A 1 105 ? -28.011 0.589 23.939 1.00 81.00 105 LYS A O 1
ATOM 807 N N . GLN A 1 106 ? -29.113 2.103 22.703 1.00 81.81 106 GLN A N 1
ATOM 808 C CA . GLN A 1 106 ? -30.406 1.411 22.762 1.00 81.81 106 GLN A CA 1
ATOM 809 C C . GLN A 1 106 ? -30.383 0.078 21.994 1.00 81.81 106 GLN A C 1
ATOM 811 O O . GLN A 1 106 ? -30.877 -0.924 22.504 1.00 81.81 106 GLN A O 1
ATOM 816 N N . GLN A 1 107 ? -29.754 0.038 20.813 1.00 83.56 107 GLN A N 1
ATOM 817 C CA . GLN A 1 107 ? -29.625 -1.192 20.014 1.00 83.56 107 GLN A CA 1
ATOM 818 C C . GLN A 1 107 ? -28.765 -2.260 20.697 1.00 83.56 107 GLN A C 1
ATOM 820 O O . GLN A 1 107 ? -29.056 -3.448 20.581 1.00 83.56 107 GLN A O 1
ATOM 825 N N . GLU A 1 108 ? -27.721 -1.853 21.415 1.00 86.31 108 GLU A N 1
ATOM 826 C CA . GLU A 1 108 ? -26.846 -2.768 22.154 1.00 86.31 108 GLU A CA 1
ATOM 827 C C . GLU A 1 108 ? -27.550 -3.371 23.379 1.00 86.31 108 GLU A C 1
ATOM 829 O O . GLU A 1 108 ? -27.482 -4.580 23.601 1.00 86.31 108 GLU A O 1
ATOM 834 N N . GLN A 1 109 ? -28.321 -2.559 24.111 1.00 87.19 109 GLN A N 1
ATOM 835 C CA . GLN A 1 109 ? -29.160 -3.027 25.221 1.00 87.19 109 GLN A CA 1
ATOM 836 C C . GLN A 1 109 ? -30.273 -3.981 24.758 1.00 87.19 109 GLN A C 1
ATOM 838 O O . GLN A 1 109 ? -30.554 -4.976 25.428 1.00 87.19 109 GLN A O 1
ATOM 843 N N . GLU A 1 110 ? -30.900 -3.707 23.609 1.00 89.62 110 GLU A N 1
ATOM 844 C CA . GLU A 1 110 ? -31.910 -4.596 23.022 1.00 89.62 110 GLU A CA 1
ATOM 845 C C . GLU A 1 110 ? -31.291 -5.927 22.564 1.00 89.62 110 GLU A C 1
ATOM 847 O O . GLU A 1 110 ? -31.856 -6.991 22.823 1.00 89.62 110 GLU A O 1
ATOM 852 N N . LEU A 1 111 ? -30.093 -5.891 21.965 1.00 89.62 111 LEU A N 1
ATOM 853 C CA . LEU A 1 111 ? -29.360 -7.097 21.576 1.00 89.62 111 LEU A CA 1
ATOM 854 C C . LEU A 1 111 ? -28.998 -7.968 22.790 1.00 89.62 111 LEU A C 1
ATOM 856 O O . LEU A 1 111 ? -29.150 -9.189 22.719 1.00 89.62 111 LEU A O 1
ATOM 860 N N . ALA A 1 112 ? -28.555 -7.359 23.894 1.00 90.50 112 ALA A N 1
ATOM 861 C CA . ALA A 1 112 ? -28.229 -8.072 25.129 1.00 90.50 112 ALA A CA 1
ATOM 862 C C . ALA A 1 112 ? -29.459 -8.797 25.699 1.00 90.50 112 ALA A C 1
ATOM 864 O O . ALA A 1 112 ? -29.428 -10.016 25.866 1.00 90.50 112 ALA A O 1
ATOM 865 N N . ARG A 1 113 ? -30.585 -8.085 25.859 1.00 92.00 113 ARG A N 1
ATOM 866 C CA . ARG A 1 113 ? -31.844 -8.661 26.370 1.00 92.00 113 ARG A CA 1
ATOM 867 C C . ARG A 1 113 ? -32.377 -9.812 25.515 1.00 92.00 113 ARG A C 1
ATOM 869 O O . ARG A 1 113 ? -32.854 -10.812 26.048 1.00 92.00 113 ARG A O 1
ATOM 876 N N . LEU A 1 114 ? -32.323 -9.682 24.187 1.00 89.81 114 LEU A N 1
ATOM 877 C CA . LEU A 1 114 ? -32.762 -10.748 23.277 1.00 89.81 114 LEU A CA 1
ATOM 878 C C . LEU A 1 114 ? -31.813 -11.953 23.307 1.00 89.81 114 LEU A C 1
ATOM 880 O O . LEU A 1 114 ? -32.264 -13.089 23.184 1.00 89.81 114 LEU A O 1
ATOM 884 N N . THR A 1 115 ? -30.513 -11.727 23.505 1.00 88.94 115 THR A N 1
ATOM 885 C CA . THR A 1 115 ? -29.528 -12.812 23.632 1.00 88.94 115 THR A CA 1
ATOM 886 C C . THR A 1 115 ? -29.724 -13.590 24.939 1.00 88.94 115 THR A C 1
ATOM 888 O O . THR A 1 115 ? -29.673 -14.816 24.928 1.00 88.94 115 THR A O 1
ATOM 891 N N . GLU A 1 116 ? -30.040 -12.914 26.046 1.00 91.56 116 GLU A N 1
ATOM 892 C CA . GLU A 1 116 ? -30.373 -13.571 27.321 1.00 91.56 116 GLU A CA 1
ATOM 893 C C . GLU A 1 116 ? -31.649 -14.417 27.221 1.00 91.56 116 GLU A C 1
ATOM 895 O O . GLU A 1 116 ? -31.677 -15.566 27.666 1.00 91.56 116 GLU A O 1
ATOM 900 N N . LYS A 1 117 ? -32.692 -13.896 26.561 1.00 91.38 117 LYS A N 1
ATOM 901 C CA . LYS A 1 117 ? -33.905 -14.676 26.259 1.00 91.38 117 LYS A CA 1
ATOM 902 C C . LYS A 1 117 ? -33.611 -15.902 25.389 1.00 91.38 117 LYS A C 1
ATOM 904 O O . LYS A 1 117 ? -34.253 -16.935 25.579 1.00 91.38 117 LYS A O 1
ATOM 909 N N . ALA A 1 118 ? -32.651 -15.801 24.464 1.00 87.25 118 ALA A N 1
ATOM 910 C CA . ALA A 1 118 ? -32.197 -16.922 23.639 1.00 87.25 118 ALA A CA 1
ATOM 911 C C . ALA A 1 118 ? -31.559 -18.023 24.490 1.00 87.25 118 ALA A C 1
ATOM 913 O O . ALA A 1 118 ? -31.893 -19.193 24.328 1.00 87.25 118 ALA A O 1
ATOM 914 N N . ASN A 1 119 ? -30.690 -17.638 25.429 1.00 89.56 119 ASN A N 1
ATOM 915 C CA . ASN A 1 119 ? -30.013 -18.570 26.332 1.00 89.56 119 ASN A CA 1
ATOM 916 C C . ASN A 1 119 ? -30.998 -19.308 27.248 1.00 89.56 119 ASN A C 1
ATOM 918 O O . ASN A 1 119 ? -30.819 -20.491 27.514 1.00 89.56 119 ASN A O 1
ATOM 922 N N . HIS A 1 120 ? -32.067 -18.636 27.680 1.00 88.88 120 HIS A N 1
ATOM 923 C CA . HIS A 1 120 ? -33.156 -19.253 28.442 1.00 88.88 120 HIS A CA 1
ATOM 924 C C . HIS A 1 120 ? -34.215 -19.956 27.569 1.00 88.88 120 HIS A C 1
ATOM 926 O O . HIS A 1 120 ? -35.259 -20.340 28.091 1.00 88.88 120 HIS A O 1
ATOM 932 N N . ASN A 1 121 ? -33.967 -20.117 26.261 1.00 86.06 121 ASN A N 1
ATOM 933 C CA . ASN A 1 121 ? -34.853 -20.779 25.293 1.00 86.06 121 ASN A CA 1
ATOM 934 C C . ASN A 1 121 ? -36.305 -20.257 25.332 1.00 86.06 121 ASN A C 1
ATOM 936 O O . ASN A 1 121 ? -37.276 -21.003 25.241 1.00 86.06 121 ASN A O 1
ATOM 940 N N . ARG A 1 122 ? -36.454 -18.943 25.533 1.00 91.06 122 ARG A N 1
ATOM 941 C CA . ARG A 1 122 ? -37.742 -18.273 25.770 1.00 91.06 122 ARG A CA 1
ATOM 942 C C . ARG A 1 122 ? -38.066 -17.239 24.685 1.00 91.06 122 ARG A C 1
ATOM 944 O O . ARG A 1 122 ? -38.797 -16.286 24.943 1.00 91.06 122 ARG A O 1
ATOM 951 N N . LEU A 1 123 ? -37.470 -17.382 23.498 1.00 86.56 123 LEU A N 1
ATOM 952 C CA . LEU A 1 123 ? -37.652 -16.464 22.371 1.00 86.56 123 LEU A CA 1
ATOM 953 C C . LEU A 1 123 ? -38.865 -16.833 21.522 1.00 86.56 123 LEU A C 1
ATOM 955 O O . LEU A 1 123 ? -39.033 -17.984 21.133 1.00 86.56 123 LEU A O 1
ATOM 959 N N . THR A 1 124 ? -39.648 -15.822 21.158 1.00 91.00 124 THR A N 1
ATOM 960 C CA . THR A 1 124 ? -40.660 -15.937 20.100 1.00 91.00 124 THR A CA 1
ATOM 961 C C . THR A 1 124 ? -40.028 -15.810 18.707 1.00 91.00 12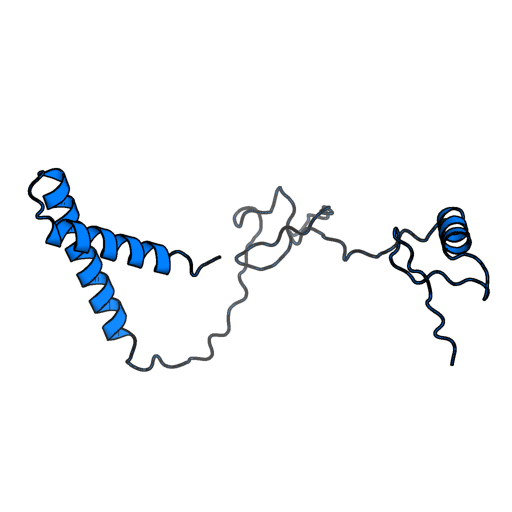4 THR A C 1
ATOM 963 O O . THR A 1 124 ? -38.974 -15.187 18.547 1.00 91.00 124 THR A O 1
ATOM 966 N N . GLU A 1 125 ? -40.688 -16.333 17.668 1.00 86.69 125 GLU A N 1
ATOM 967 C CA . GLU A 1 125 ? -40.219 -16.238 16.271 1.00 86.69 125 GLU A CA 1
ATOM 968 C C . GLU A 1 125 ? -39.976 -14.780 15.832 1.00 86.69 125 GLU A C 1
ATOM 970 O O . GLU A 1 125 ? -38.975 -14.457 15.185 1.00 86.69 125 GLU A O 1
ATOM 975 N N . ALA A 1 126 ? -40.849 -13.861 16.260 1.00 86.75 126 ALA A N 1
ATOM 976 C CA . ALA A 1 126 ? -40.719 -12.432 15.980 1.00 86.75 126 ALA A CA 1
ATOM 977 C C . ALA A 1 126 ? -39.481 -11.804 16.654 1.00 86.75 126 ALA A C 1
ATOM 979 O O . ALA A 1 126 ? -38.796 -10.964 16.063 1.00 86.75 126 ALA A O 1
ATOM 980 N N . GLU A 1 127 ? -39.157 -12.211 17.883 1.00 90.00 127 GLU A N 1
ATOM 981 C CA . GLU A 1 127 ? -37.963 -11.753 18.604 1.00 90.00 127 GLU A CA 1
ATOM 982 C C . GLU A 1 127 ? -36.674 -12.335 18.008 1.00 90.00 127 GLU A C 1
ATOM 984 O O . GLU A 1 127 ? -35.652 -11.642 17.935 1.00 90.00 127 GLU A O 1
ATOM 989 N N . GLN A 1 128 ? -36.726 -13.567 17.503 1.00 86.12 128 GLN A N 1
ATOM 990 C CA . GLN A 1 128 ? -35.605 -14.208 16.819 1.00 86.12 128 GLN A CA 1
ATOM 991 C C . GLN A 1 128 ? -35.259 -13.504 15.491 1.00 86.12 128 GLN A C 1
ATOM 993 O O . GLN A 1 128 ? -34.079 -13.278 15.182 1.00 86.12 128 GLN A O 1
ATOM 998 N N . ALA A 1 129 ? -36.271 -13.044 14.745 1.00 88.44 129 ALA A N 1
ATOM 999 C CA . ALA A 1 129 ? -36.084 -12.207 13.557 1.00 88.44 129 ALA A CA 1
ATOM 1000 C C . ALA A 1 129 ? -35.459 -10.832 13.892 1.00 88.44 129 ALA A C 1
ATOM 1002 O O . ALA A 1 129 ? -34.572 -10.346 13.171 1.00 88.44 129 ALA A O 1
ATOM 1003 N N . ARG A 1 130 ? -35.857 -10.220 15.021 1.00 88.94 130 ARG A N 1
ATOM 1004 C CA . ARG A 1 130 ? -35.269 -8.958 15.517 1.00 88.94 130 ARG A CA 1
ATOM 1005 C C . ARG A 1 130 ? -33.797 -9.119 15.906 1.00 88.94 130 ARG A C 1
ATOM 1007 O O . ARG A 1 130 ? -32.971 -8.314 15.469 1.00 88.94 130 ARG A O 1
ATOM 1014 N N . LEU A 1 131 ? -33.445 -10.183 16.634 1.00 86.62 131 LEU A N 1
ATOM 1015 C CA . LEU A 1 131 ? -32.061 -10.491 17.026 1.00 86.62 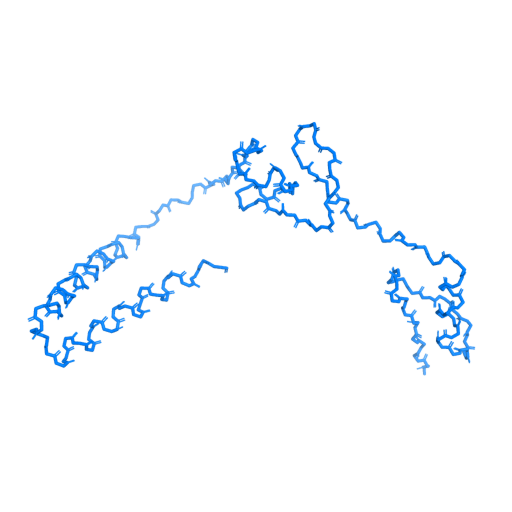131 LEU A CA 1
ATOM 1016 C C . LEU A 1 131 ? -31.140 -10.637 15.799 1.00 86.62 131 LEU A C 1
ATOM 1018 O O . LEU A 1 131 ? -30.050 -10.058 15.748 1.00 86.62 131 LEU A O 1
ATOM 1022 N N . THR A 1 132 ? -31.603 -11.363 14.780 1.00 87.94 132 THR A N 1
ATOM 1023 C CA . THR A 1 132 ? -30.859 -11.586 13.528 1.00 87.94 132 THR A CA 1
ATOM 1024 C C . THR A 1 132 ? -30.615 -10.277 12.767 1.00 87.94 132 THR A C 1
ATOM 1026 O O . THR A 1 132 ? -29.507 -10.019 12.282 1.00 87.94 132 THR A O 1
ATOM 1029 N N . SER A 1 133 ? -31.622 -9.402 12.723 1.00 89.00 133 SER A N 1
ATOM 1030 C CA . SER A 1 133 ? -31.541 -8.093 12.063 1.00 89.00 133 SER A CA 1
ATOM 1031 C C . SER A 1 133 ? -30.559 -7.142 12.763 1.00 89.00 133 SER A C 1
ATOM 1033 O O . SER A 1 133 ? -29.752 -6.482 12.099 1.00 89.00 133 SER A O 1
ATOM 1035 N N . LEU A 1 134 ? -30.565 -7.117 14.102 1.00 87.06 134 LEU A N 1
ATOM 1036 C CA . LEU A 1 134 ? -29.646 -6.306 14.913 1.00 87.06 134 LEU A CA 1
ATOM 1037 C C . LEU A 1 134 ? -28.183 -6.755 14.751 1.00 87.06 134 LEU A C 1
ATOM 1039 O O . LEU A 1 134 ? -27.306 -5.917 14.523 1.00 87.06 134 LEU A O 1
ATOM 1043 N N . ARG A 1 135 ? -27.911 -8.069 14.764 1.00 85.94 135 ARG A N 1
ATOM 1044 C CA . ARG A 1 135 ? -26.556 -8.616 14.535 1.00 85.94 135 ARG A CA 1
ATOM 1045 C C . ARG A 1 135 ? -26.014 -8.290 13.139 1.00 85.94 135 ARG A C 1
ATOM 1047 O O . ARG A 1 135 ? -24.838 -7.949 12.993 1.00 85.94 135 ARG A O 1
ATOM 1054 N N . ARG A 1 136 ? -26.862 -8.341 12.104 1.00 83.31 136 ARG A N 1
ATOM 1055 C CA . ARG A 1 136 ? -26.477 -7.974 10.727 1.00 83.31 136 ARG A CA 1
ATOM 1056 C C . ARG A 1 136 ? -26.099 -6.495 10.613 1.00 83.31 136 ARG A C 1
ATOM 1058 O O . ARG A 1 136 ? -25.146 -6.163 9.907 1.00 83.31 136 ARG A O 1
ATOM 1065 N N . LYS A 1 137 ? -26.811 -5.615 11.325 1.00 76.88 137 LYS A N 1
ATOM 1066 C CA . LYS A 1 137 ? -26.520 -4.176 11.364 1.00 76.88 137 LYS A CA 1
ATOM 1067 C C . LYS A 1 137 ? -25.160 -3.891 12.006 1.00 76.88 137 LYS A C 1
ATOM 1069 O O . LYS A 1 137 ? -24.403 -3.116 11.429 1.00 76.88 137 LYS A O 1
ATOM 1074 N N . GLN A 1 138 ? -24.816 -4.584 13.101 1.00 69.56 138 GLN A N 1
ATOM 1075 C CA . GLN A 1 138 ? -23.496 -4.466 13.739 1.00 69.56 138 GLN A CA 1
ATOM 1076 C C . GLN A 1 138 ? -22.347 -4.917 12.828 1.00 69.56 138 GLN A C 1
ATOM 1078 O O . GLN A 1 138 ? -21.343 -4.211 12.714 1.00 69.56 138 GLN A O 1
ATOM 1083 N N . ARG A 1 139 ? -22.511 -6.039 12.109 1.00 65.31 139 ARG A N 1
ATOM 1084 C CA . ARG A 1 139 ? -21.516 -6.488 11.119 1.00 65.31 139 ARG A CA 1
ATOM 1085 C C . ARG A 1 139 ? -21.302 -5.441 10.026 1.00 65.31 139 ARG A C 1
ATOM 1087 O O . ARG A 1 139 ? -20.164 -5.106 9.736 1.00 65.31 139 ARG A O 1
ATOM 1094 N N . LYS A 1 140 ? -22.374 -4.842 9.494 1.00 64.31 140 LYS A N 1
ATOM 1095 C CA . LYS A 1 140 ? -22.281 -3.818 8.438 1.00 64.31 140 LYS A CA 1
ATOM 1096 C C . LYS A 1 140 ? -21.544 -2.547 8.887 1.00 64.31 140 LYS A C 1
ATOM 1098 O O . LYS A 1 140 ? -20.872 -1.933 8.070 1.00 64.31 140 LYS A O 1
ATOM 1103 N N . SER A 1 141 ? -21.627 -2.178 10.167 1.00 57.47 141 SER A N 1
ATOM 1104 C CA . SER A 1 141 ? -20.826 -1.088 10.752 1.00 57.47 141 SER A CA 1
ATOM 1105 C C . SER A 1 141 ? -19.353 -1.449 10.982 1.00 57.47 141 SER A C 1
ATOM 1107 O O . SER A 1 141 ? -18.519 -0.552 10.975 1.00 57.47 141 SER A O 1
ATOM 1109 N N . SER A 1 142 ? -19.022 -2.735 11.138 1.00 55.62 142 SER A N 1
ATOM 1110 C CA . SER A 1 142 ? -17.634 -3.209 11.247 1.00 55.62 142 SER A CA 1
ATOM 1111 C C . SER A 1 142 ? -16.926 -3.302 9.889 1.00 55.62 142 SER A C 1
ATOM 1113 O O . SER A 1 142 ? -15.705 -3.236 9.842 1.00 55.62 142 SER A O 1
ATOM 1115 N N . CYS A 1 143 ? -17.668 -3.435 8.784 1.00 49.44 143 CYS A N 1
ATOM 1116 C CA . CYS A 1 143 ? -17.116 -3.585 7.429 1.00 49.44 143 CYS A CA 1
ATOM 1117 C C . CYS A 1 143 ? -16.766 -2.256 6.724 1.00 49.44 143 CYS A C 1
ATOM 1119 O O . CYS A 1 143 ? -16.479 -2.272 5.534 1.00 49.44 143 CYS A O 1
ATOM 1121 N N . ILE A 1 144 ? -16.826 -1.109 7.412 1.00 51.50 144 ILE A N 1
ATOM 1122 C CA . ILE A 1 144 ? -16.498 0.223 6.850 1.00 51.50 144 ILE A CA 1
ATOM 1123 C C . ILE A 1 144 ? -15.064 0.657 7.233 1.00 51.50 144 ILE A C 1
ATOM 1125 O O . ILE A 1 144 ? -14.661 1.791 6.999 1.00 51.50 144 ILE A O 1
ATOM 1129 N N . ILE A 1 145 ? -14.276 -0.248 7.822 1.00 46.25 145 ILE A N 1
ATOM 1130 C CA . ILE A 1 145 ? -12.852 -0.041 8.110 1.00 46.25 145 ILE A CA 1
ATOM 1131 C C . ILE A 1 145 ? -12.081 -1.215 7.498 1.00 46.25 145 ILE A C 1
ATOM 1133 O O . ILE A 1 145 ? -11.765 -2.195 8.170 1.00 46.25 145 ILE A O 1
ATOM 1137 N N . SER A 1 146 ? -11.851 -1.159 6.193 1.00 40.03 146 SER A N 1
ATOM 1138 C CA . SER A 1 146 ? -10.821 -1.922 5.477 1.00 40.03 146 SER A CA 1
ATOM 1139 C C . SER A 1 146 ? -10.420 -1.117 4.255 1.00 40.03 146 SER A C 1
ATOM 1141 O O . SER A 1 146 ? -11.346 -0.598 3.592 1.00 40.03 146 SER A O 1
#

Secondary structure (DSSP, 8-state):
----PPPBPTTT--B----TTS-HHHHHHHHHHTT----------B--STT--PBPSS--B-TTT--B--GGG-STTTTT--------------TTSHHHHHHHHHHHHHHHHHHHHHHTT---HHHHHHHHHHHHHHHHHHTT--

Radius of gyration: 29.42 Å; chains: 1; bounding box: 63×44×70 Å

InterP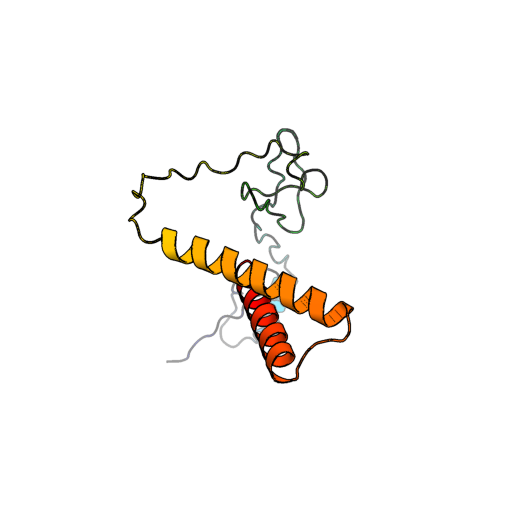ro domains:
  IPR000058 Zinc finger, AN1-type [PF01428] (47-84)
  IPR000058 Zinc finger, AN1-type [PS51039] (41-89)
  IPR000058 Zinc finger, AN1-type [SM00154] (47-86)
  IPR035896 AN1-like Zinc finger [G3DSA:4.10.1110.10] (24-113)
  IPR035896 AN1-like Zinc finger [SSF118310] (34-91)
  IPR057357 ZFAND2A/B-like, C2H2 zinc finger [PF25403] (6-41)

Organism: NCBI:txid688394

pLDDT: mean 78.9, std 14.28, range [40.03, 93.31]

Foldseek 3Di:
DDDDDFDAAPQCRHGQDDDPPDDNVVSNVVCVVVPVPNPPVPVFLAAPAVPGRDTDPDFQAAPFQRHGHDPQQSDCVNGVRDGPPPPCPDPDPDPPCPVVVVVVVVLVVLLVVLVVCVVVVNDDPVSVVVNVVSVVVVVVVVVPPD

Sequence (146 aa):
MSLFSVPTCPICEQPVPGPRGQDPNISVNRHIQNNCNDKKQTASNICHQRGCNAKLLVPMNCSDCGYSFCVKHRLPVDHSCQPPQKNTSQKRPTASSSSKRRNSKQQEQELARLTEKANHNRLTEAEQARLTSLRRKQRKSSCIIS